Protein AF-A0A2S7DTV5-F1 (afdb_monomer_lite)

pLDDT: mean 93.58, std 10.08, range [48.31, 98.25]

Organism: NCBI:txid53414

Sequence (82 aa):
MRVYGFQQSDAADAIRALLAAANVEVNRPAVEAGLLVLDAGGDFADGVIAYEGNWLGGETFVSFDKKAVTLLSAQGQSARLL

Secondary structure (DSSP, 8-state):
--SS---HHHHHHHHHHHHH-TT----HHHHHHHHHHHHTTS-HHHHHHHHHHHHTT---EEES-HHHHHHHHHTT--EEE-

Foldseek 3Di:
DPDPPDDLVNVLVVLVVLVPDPPHDDPVCLQVQLSQQSVVVHGSVLRNCQVVCVVVPNQEAEDCDPSSQVSCVVVVGHYDHD

Radius of gyration: 13.34 Å; chains: 1; bounding box: 28×23×33 Å

Structure (mmCIF, N/CA/C/O backbone):
data_AF-A0A2S7DTV5-F1
#
_entry.id   AF-A0A2S7DTV5-F1
#
loop_
_atom_site.group_PDB
_atom_site.id
_atom_site.type_symbol
_atom_site.label_atom_id
_atom_site.label_alt_id
_atom_site.label_comp_id
_atom_site.label_asym_id
_atom_site.label_entity_id
_atom_site.label_seq_id
_atom_site.pdbx_PDB_ins_code
_atom_site.Cartn_x
_atom_site.Cartn_y
_atom_site.Cartn_z
_atom_site.occupancy
_atom_site.B_iso_or_equiv
_atom_site.auth_seq_id
_atom_site.auth_comp_id
_atom_site.auth_asym_id
_atom_site.auth_atom_id
_atom_site.pdbx_PDB_model_num
ATOM 1 N N . MET A 1 1 ? -8.483 10.473 -8.083 1.00 48.31 1 MET A N 1
ATOM 2 C CA . MET A 1 1 ? -7.639 11.145 -9.096 1.00 48.31 1 MET A CA 1
ATOM 3 C C . MET A 1 1 ? -8.532 11.695 -10.214 1.00 48.31 1 MET A C 1
ATOM 5 O O . MET A 1 1 ? -9.149 10.910 -10.914 1.00 48.31 1 MET A O 1
ATOM 9 N N . ARG A 1 2 ? -8.735 13.020 -10.311 1.00 51.22 2 ARG A N 1
ATOM 10 C CA . ARG A 1 2 ? -9.692 13.652 -11.257 1.00 51.22 2 ARG A CA 1
ATOM 11 C C . ARG A 1 2 ? -8.996 14.541 -12.290 1.00 51.22 2 ARG A C 1
ATOM 13 O O . ARG A 1 2 ? -9.337 15.708 -12.443 1.00 51.22 2 ARG A O 1
ATOM 20 N N . VAL A 1 3 ? -8.034 13.983 -13.013 1.00 55.06 3 VAL A N 1
ATOM 21 C CA . VAL A 1 3 ? -7.570 14.573 -14.272 1.00 55.06 3 VAL A CA 1
ATOM 22 C C . VAL A 1 3 ? -7.532 13.423 -15.285 1.00 55.06 3 VAL A C 1
ATOM 24 O O . VAL A 1 3 ? -6.890 12.415 -15.018 1.00 55.06 3 VAL A O 1
ATOM 27 N N . TYR A 1 4 ? -8.299 13.548 -16.376 1.00 60.47 4 TYR A N 1
ATOM 28 C CA . TYR A 1 4 ? -8.452 12.611 -17.516 1.00 60.47 4 TYR A CA 1
ATOM 29 C C . TYR A 1 4 ? -9.397 11.396 -17.422 1.00 60.47 4 TYR A C 1
ATOM 31 O O . TYR A 1 4 ? -9.539 10.688 -18.411 1.00 60.47 4 TYR A O 1
ATOM 39 N N . GLY A 1 5 ? -10.117 11.165 -16.320 1.00 67.44 5 GLY A N 1
ATOM 40 C CA . GLY A 1 5 ? -11.115 10.074 -16.271 1.00 67.44 5 GLY A CA 1
ATOM 41 C C . GLY A 1 5 ? -10.524 8.656 -16.255 1.00 67.44 5 GLY A C 1
ATOM 42 O O . GLY A 1 5 ? -11.273 7.686 -16.376 1.00 67.44 5 GLY A O 1
ATOM 43 N N . PHE A 1 6 ? -9.208 8.540 -16.063 1.00 75.19 6 PHE A N 1
ATOM 44 C CA . PHE A 1 6 ? -8.537 7.266 -15.830 1.00 75.19 6 PHE A CA 1
ATOM 45 C C . PHE A 1 6 ? -9.086 6.582 -14.577 1.00 75.19 6 PHE A C 1
ATOM 47 O O . PHE A 1 6 ? -9.316 7.217 -13.540 1.00 75.19 6 PHE A O 1
ATOM 54 N N . GLN A 1 7 ? -9.308 5.281 -14.694 1.00 86.81 7 GLN A N 1
ATOM 55 C CA . GLN A 1 7 ? -9.680 4.412 -13.594 1.00 86.81 7 GLN A CA 1
ATOM 56 C C . GLN A 1 7 ? -8.463 4.154 -12.701 1.00 86.81 7 GLN A C 1
ATOM 58 O O . GLN A 1 7 ? -7.313 4.277 -13.119 1.00 86.81 7 GLN A O 1
ATOM 63 N N . GLN A 1 8 ? -8.705 3.762 -11.450 1.00 87.00 8 GLN A N 1
ATOM 64 C CA . GLN A 1 8 ? -7.618 3.371 -10.542 1.00 87.00 8 GLN A CA 1
ATOM 65 C C . GLN A 1 8 ? -6.815 2.182 -11.089 1.00 87.00 8 GLN A C 1
ATOM 67 O O . GLN A 1 8 ? -5.605 2.125 -10.892 1.00 87.00 8 GLN A O 1
ATOM 72 N N . SER A 1 9 ? -7.468 1.289 -11.840 1.00 90.62 9 SER A N 1
ATOM 73 C CA . SER A 1 9 ? -6.813 0.197 -12.563 1.00 90.62 9 SER A CA 1
ATOM 74 C C . SER A 1 9 ? -5.797 0.699 -13.589 1.00 90.62 9 SER A C 1
ATOM 76 O O . SER A 1 9 ? -4.712 0.141 -13.668 1.00 90.62 9 SER A O 1
ATOM 78 N N . ASP A 1 10 ? -6.090 1.791 -14.305 1.00 92.62 10 ASP A N 1
ATOM 79 C CA . ASP A 1 10 ? -5.169 2.343 -15.309 1.00 92.62 10 ASP A CA 1
ATOM 80 C C . ASP A 1 10 ? -3.876 2.838 -14.644 1.00 92.62 10 ASP A C 1
ATOM 82 O O . ASP A 1 10 ? -2.775 2.628 -15.153 1.00 92.62 10 ASP A O 1
ATOM 86 N N . ALA A 1 11 ? -3.999 3.462 -13.467 1.00 92.00 11 ALA A N 1
ATOM 87 C CA . ALA A 1 11 ? -2.851 3.876 -12.669 1.00 92.00 11 ALA A CA 1
ATOM 88 C C . ALA A 1 11 ? -2.064 2.667 -12.134 1.00 92.00 11 ALA A C 1
ATOM 90 O O . ALA A 1 11 ? -0.836 2.654 -12.226 1.00 92.00 11 ALA A O 1
ATOM 91 N N . ALA A 1 12 ? -2.750 1.641 -11.619 1.00 95.56 12 ALA A N 1
ATOM 92 C CA . ALA A 1 12 ? -2.111 0.416 -11.138 1.00 95.56 12 ALA A CA 1
ATOM 93 C C . ALA A 1 12 ? -1.328 -0.292 -12.257 1.00 95.56 12 ALA A C 1
ATOM 95 O O . ALA A 1 12 ? -0.172 -0.672 -12.064 1.00 95.56 12 ALA A O 1
ATOM 96 N N . ASP A 1 13 ? -1.913 -0.402 -13.449 1.00 96.25 13 ASP A N 1
ATOM 97 C CA . ASP A 1 13 ? -1.277 -1.029 -14.608 1.00 96.25 13 ASP A CA 1
ATOM 98 C C . ASP A 1 13 ? -0.089 -0.215 -15.125 1.00 96.25 13 ASP A C 1
ATOM 100 O O . ASP A 1 13 ? 0.960 -0.786 -15.432 1.00 96.25 13 ASP A O 1
ATOM 104 N N . ALA A 1 14 ? -0.193 1.117 -15.140 1.00 95.56 14 ALA A N 1
ATOM 105 C CA . ALA A 1 14 ? 0.933 1.985 -15.470 1.00 95.56 14 ALA A CA 1
ATOM 106 C C . ALA A 1 14 ? 2.098 1.814 -14.478 1.00 95.56 14 ALA A C 1
ATOM 108 O O . ALA A 1 14 ? 3.252 1.701 -14.895 1.00 95.56 14 ALA A O 1
ATOM 109 N N . ILE A 1 15 ? 1.813 1.731 -13.174 1.00 96.44 15 ILE A N 1
ATOM 110 C CA . ILE A 1 15 ? 2.835 1.475 -12.148 1.00 96.44 15 ILE A CA 1
ATOM 111 C C . ILE A 1 15 ? 3.471 0.095 -12.360 1.00 96.44 15 ILE A C 1
ATOM 113 O O . ILE A 1 15 ? 4.695 -0.019 -12.341 1.00 96.44 15 ILE A O 1
ATOM 117 N N . ARG A 1 16 ? 2.680 -0.953 -12.625 1.00 97.50 16 ARG A N 1
ATOM 118 C CA . ARG A 1 16 ? 3.214 -2.294 -12.929 1.00 97.50 16 ARG A CA 1
ATOM 119 C C . ARG A 1 16 ? 4.088 -2.307 -14.182 1.00 97.50 16 ARG A C 1
ATOM 121 O O . ARG A 1 16 ? 5.108 -2.993 -14.193 1.00 97.50 16 ARG A O 1
ATOM 128 N N . ALA A 1 17 ? 3.732 -1.538 -15.209 1.00 97.62 17 ALA A N 1
ATOM 129 C CA . ALA A 1 17 ? 4.552 -1.393 -16.407 1.00 97.62 17 ALA A CA 1
ATOM 130 C C . ALA A 1 17 ? 5.905 -0.734 -16.090 1.00 97.62 17 ALA A C 1
ATOM 132 O O . ALA A 1 17 ? 6.939 -1.213 -16.556 1.00 97.62 17 ALA A O 1
ATOM 133 N N . LEU A 1 18 ? 5.922 0.304 -15.243 1.00 96.75 18 LEU A N 1
ATOM 134 C CA . LEU A 1 18 ? 7.166 0.918 -14.760 1.00 96.75 18 LEU A CA 1
ATOM 135 C C . LEU A 1 18 ? 8.006 -0.072 -13.941 1.00 96.75 18 LEU A C 1
ATOM 137 O O . LEU A 1 18 ? 9.209 -0.167 -14.151 1.00 96.75 18 LEU A O 1
ATOM 141 N N . LEU A 1 19 ? 7.377 -0.863 -13.069 1.00 96.00 19 LEU A N 1
ATOM 142 C CA . LEU A 1 19 ? 8.045 -1.900 -12.274 1.00 96.00 19 LEU A CA 1
ATOM 143 C C . LEU A 1 19 ? 8.665 -3.035 -13.105 1.00 96.00 19 LEU A C 1
ATOM 145 O O . LEU A 1 19 ? 9.509 -3.769 -12.582 1.00 96.00 19 LEU A O 1
ATOM 149 N N . ALA A 1 20 ? 8.204 -3.233 -14.341 1.00 96.56 20 ALA A N 1
ATOM 150 C CA . ALA A 1 20 ? 8.731 -4.226 -15.275 1.00 96.56 20 ALA A CA 1
ATOM 151 C C . ALA A 1 20 ? 9.887 -3.683 -16.135 1.00 96.56 20 ALA A C 1
ATOM 153 O O . ALA A 1 20 ? 10.579 -4.459 -16.795 1.00 96.56 20 ALA A O 1
ATOM 154 N N . ALA A 1 21 ? 10.105 -2.366 -16.146 1.00 97.00 21 ALA A N 1
ATOM 155 C CA . ALA A 1 21 ? 11.172 -1.743 -16.912 1.00 97.00 21 ALA A CA 1
ATOM 156 C C . ALA A 1 21 ? 12.528 -1.904 -16.203 1.00 97.00 21 ALA A C 1
ATOM 158 O O . ALA A 1 21 ? 12.671 -1.630 -15.015 1.00 97.00 21 ALA A O 1
ATOM 159 N N . ALA A 1 22 ? 13.556 -2.313 -16.952 1.00 93.31 22 ALA A N 1
ATOM 160 C CA . ALA A 1 22 ? 14.884 -2.608 -16.400 1.00 93.31 22 ALA A CA 1
ATOM 161 C C . ALA A 1 22 ? 15.662 -1.369 -15.913 1.00 93.31 22 ALA A C 1
ATOM 163 O O . ALA A 1 22 ? 16.691 -1.504 -15.258 1.00 93.31 22 ALA A O 1
ATOM 164 N N . ASN A 1 23 ? 15.204 -0.167 -16.264 1.00 95.94 23 ASN A N 1
ATOM 165 C CA . ASN A 1 23 ? 15.861 1.108 -15.980 1.00 95.94 23 ASN A CA 1
ATOM 166 C C . ASN A 1 23 ? 15.121 1.950 -14.929 1.00 95.94 23 ASN A C 1
ATOM 168 O O . ASN A 1 23 ? 15.390 3.146 -14.815 1.00 95.94 23 ASN A O 1
ATOM 172 N N . VAL A 1 24 ? 14.175 1.353 -14.203 1.00 97.25 24 VAL A N 1
ATOM 173 C CA . VAL A 1 24 ? 13.406 2.028 -13.158 1.00 97.25 24 VAL A CA 1
ATOM 174 C C . VAL A 1 24 ? 13.832 1.480 -11.801 1.00 97.25 24 VAL A C 1
ATOM 176 O O . VAL A 1 24 ? 13.673 0.295 -11.513 1.00 97.25 24 VAL A O 1
ATOM 179 N N . GLU A 1 25 ? 14.373 2.358 -10.962 1.00 97.00 25 GLU A N 1
ATOM 180 C CA . GLU A 1 25 ? 14.724 2.039 -9.582 1.00 97.00 25 GLU A CA 1
ATOM 181 C C . GLU A 1 25 ? 13.556 2.380 -8.655 1.00 97.00 25 GLU A C 1
ATOM 183 O O . GLU A 1 25 ? 12.993 3.474 -8.715 1.00 97.00 25 GLU A O 1
ATOM 188 N N . VAL A 1 26 ? 13.181 1.432 -7.798 1.00 96.00 26 VAL A N 1
ATOM 189 C CA . VAL A 1 26 ? 12.092 1.587 -6.831 1.00 96.00 26 VAL A CA 1
ATOM 190 C C . VAL A 1 26 ? 12.395 0.839 -5.541 1.00 96.00 26 VAL A C 1
ATOM 192 O O . VAL A 1 26 ? 13.057 -0.201 -5.540 1.00 96.00 26 VAL A O 1
ATOM 195 N N . ASN A 1 27 ? 11.782 1.289 -4.448 1.00 96.56 27 ASN A N 1
ATOM 196 C CA . ASN A 1 27 ? 11.546 0.429 -3.295 1.00 96.56 27 ASN A CA 1
ATOM 197 C C . ASN A 1 27 ? 10.412 -0.553 -3.635 1.00 96.56 27 ASN A C 1
ATOM 199 O O . ASN A 1 27 ? 9.234 -0.260 -3.427 1.00 96.56 27 ASN A O 1
ATOM 203 N N . ARG A 1 28 ? 10.761 -1.702 -4.224 1.00 96.38 28 ARG A N 1
ATOM 204 C CA . ARG A 1 28 ? 9.772 -2.656 -4.746 1.00 96.38 28 ARG A CA 1
ATOM 205 C C . ARG A 1 28 ? 8.771 -3.154 -3.687 1.00 96.38 28 ARG A C 1
ATOM 207 O O . ARG A 1 28 ? 7.581 -3.079 -3.980 1.00 96.38 28 ARG A O 1
ATOM 214 N N . PRO A 1 29 ? 9.179 -3.547 -2.465 1.00 96.94 29 PRO A N 1
ATOM 215 C CA . PRO A 1 29 ? 8.231 -3.902 -1.408 1.00 96.94 29 PRO A CA 1
ATOM 216 C C . PRO A 1 29 ? 7.227 -2.792 -1.055 1.00 96.94 29 PRO A C 1
ATOM 218 O O . PRO A 1 29 ? 6.042 -3.069 -0.885 1.00 96.94 29 PRO A O 1
ATOM 221 N N . ALA A 1 30 ? 7.670 -1.530 -0.995 1.00 97.62 30 ALA A N 1
ATOM 222 C CA . ALA A 1 30 ? 6.778 -0.407 -0.705 1.00 97.62 30 ALA A CA 1
ATOM 223 C C . ALA A 1 30 ? 5.765 -0.175 -1.836 1.00 97.62 30 ALA A C 1
ATOM 225 O O . ALA A 1 30 ? 4.578 0.022 -1.578 1.00 97.62 30 ALA A O 1
ATOM 226 N N . VAL A 1 31 ? 6.208 -0.254 -3.097 1.00 98.00 31 VAL A N 1
ATOM 227 C CA . VAL A 1 31 ? 5.306 -0.116 -4.251 1.00 98.00 31 VAL A CA 1
ATOM 228 C C . VAL A 1 31 ? 4.314 -1.277 -4.321 1.00 98.00 31 VAL A C 1
ATOM 230 O O . VAL A 1 31 ? 3.144 -1.054 -4.614 1.00 98.00 31 VAL A O 1
ATOM 233 N N . GLU A 1 32 ? 4.744 -2.504 -4.029 1.00 97.56 32 GLU A N 1
ATOM 234 C CA . GLU A 1 32 ? 3.858 -3.673 -3.987 1.00 97.56 32 GLU A CA 1
ATOM 235 C C . GLU A 1 32 ? 2.791 -3.535 -2.889 1.00 97.56 32 GLU A C 1
ATOM 237 O O . GLU A 1 32 ? 1.619 -3.809 -3.149 1.00 97.56 32 GLU A O 1
ATOM 242 N N . ALA A 1 33 ? 3.152 -3.023 -1.708 1.00 97.50 33 ALA A N 1
ATOM 243 C CA . ALA A 1 33 ? 2.191 -2.715 -0.647 1.00 97.50 33 ALA A CA 1
ATOM 244 C C . ALA A 1 33 ? 1.180 -1.634 -1.070 1.00 97.50 33 ALA A C 1
ATOM 246 O O . ALA A 1 33 ? -0.025 -1.788 -0.862 1.00 97.50 33 ALA A O 1
ATOM 247 N N . GLY A 1 34 ? 1.651 -0.567 -1.721 1.00 97.81 34 GLY A N 1
ATOM 248 C CA . GLY A 1 34 ? 0.776 0.464 -2.277 1.00 97.81 34 GLY A CA 1
ATOM 249 C C . GLY A 1 34 ? -0.175 -0.081 -3.347 1.00 97.81 34 GLY A C 1
ATOM 250 O O . GLY A 1 34 ? -1.369 0.218 -3.324 1.00 97.81 34 GLY A O 1
ATOM 251 N N . LEU A 1 35 ? 0.322 -0.917 -4.266 1.00 98.00 35 LEU A N 1
ATOM 252 C CA . LEU A 1 35 ? -0.493 -1.559 -5.304 1.00 98.00 35 LEU A CA 1
ATOM 253 C C . LEU A 1 35 ? -1.576 -2.453 -4.697 1.00 98.00 35 LEU A C 1
ATOM 255 O O . LEU A 1 35 ? -2.709 -2.417 -5.161 1.00 98.00 35 LEU A O 1
ATOM 259 N N . LEU A 1 36 ? -1.262 -3.193 -3.632 1.00 97.12 36 LEU A N 1
ATOM 260 C CA . LEU A 1 36 ? -2.219 -4.074 -2.964 1.00 97.12 36 LEU A CA 1
ATOM 261 C C . LEU A 1 36 ? -3.397 -3.289 -2.357 1.00 97.12 36 LEU A C 1
ATOM 263 O O . LEU A 1 36 ? -4.550 -3.713 -2.465 1.00 97.12 36 LEU A O 1
ATOM 267 N N . VAL A 1 37 ? -3.142 -2.112 -1.774 1.00 96.94 37 VAL A N 1
ATOM 268 C CA . VAL A 1 37 ? -4.211 -1.221 -1.288 1.00 96.94 37 VAL A CA 1
ATOM 269 C C . VAL A 1 37 ? -4.983 -0.582 -2.442 1.00 96.94 37 VAL A C 1
ATOM 271 O O . VAL A 1 37 ? -6.215 -0.525 -2.387 1.00 96.94 37 VAL A O 1
ATOM 274 N N . LEU A 1 38 ? -4.291 -0.147 -3.497 1.00 96.56 38 LEU A N 1
ATOM 275 C CA . LEU A 1 38 ? -4.915 0.443 -4.683 1.00 96.56 38 LEU A CA 1
ATOM 276 C C . LEU A 1 38 ? -5.854 -0.551 -5.390 1.00 96.56 38 LEU A C 1
ATOM 278 O O . LEU A 1 38 ? -6.976 -0.189 -5.745 1.00 96.56 38 LEU A O 1
ATOM 282 N N . ASP A 1 39 ? -5.440 -1.813 -5.525 1.00 95.81 39 ASP A N 1
ATOM 283 C CA . ASP A 1 39 ? -6.239 -2.905 -6.097 1.00 95.81 39 ASP A CA 1
ATOM 284 C C . ASP A 1 39 ? -7.477 -3.224 -5.251 1.00 95.81 39 ASP A C 1
ATOM 286 O O . ASP A 1 39 ? -8.546 -3.526 -5.782 1.00 95.81 39 ASP A O 1
ATOM 290 N N . ALA A 1 40 ? -7.365 -3.092 -3.926 1.00 95.50 40 ALA A N 1
ATOM 291 C CA . ALA A 1 40 ? -8.496 -3.191 -3.004 1.00 95.50 40 ALA A CA 1
ATOM 292 C C . ALA A 1 40 ? -9.405 -1.940 -3.027 1.00 95.50 40 ALA A C 1
ATOM 294 O O . ALA A 1 40 ? -10.379 -1.843 -2.274 1.00 95.50 40 ALA A O 1
ATOM 295 N N . GLY A 1 41 ? -9.101 -0.974 -3.898 1.00 93.94 41 GLY A N 1
ATOM 296 C CA . GLY A 1 41 ? -9.856 0.251 -4.109 1.00 93.94 41 GLY A CA 1
ATOM 297 C C . GLY A 1 41 ? -9.538 1.367 -3.117 1.00 93.94 41 GLY A C 1
ATOM 298 O O . GLY A 1 41 ? -10.318 2.320 -3.059 1.00 93.94 41 GLY A O 1
ATOM 299 N N . GLY A 1 42 ? -8.473 1.250 -2.322 1.00 95.12 42 GLY A N 1
ATOM 300 C CA . GLY A 1 42 ? -7.957 2.289 -1.424 1.00 95.12 42 GLY A CA 1
ATOM 301 C C . GLY A 1 42 ? -7.009 3.269 -2.114 1.00 95.12 42 GLY A C 1
ATOM 302 O O . GLY A 1 42 ? -6.903 3.276 -3.338 1.00 95.12 42 GLY A O 1
ATOM 303 N N . ASP A 1 43 ? -6.330 4.104 -1.326 1.00 95.56 43 ASP A N 1
ATOM 304 C CA . ASP A 1 43 ? -5.261 4.959 -1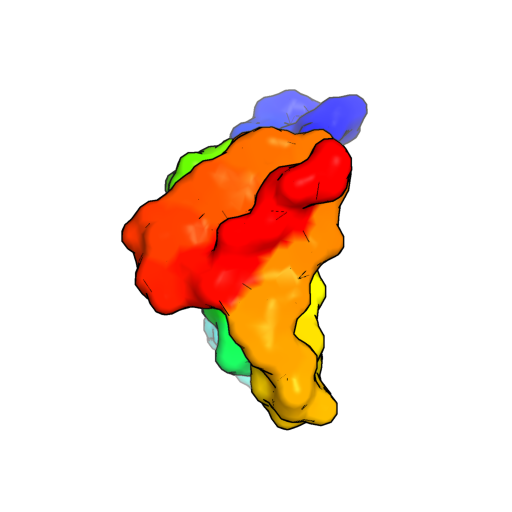.839 1.00 95.56 43 ASP A CA 1
ATOM 305 C C . ASP A 1 43 ? -3.929 4.196 -1.817 1.00 95.56 43 ASP A C 1
ATOM 307 O O . ASP A 1 43 ? -3.568 3.563 -0.825 1.00 95.56 43 ASP A O 1
ATOM 311 N N . PHE A 1 44 ? -3.176 4.272 -2.913 1.00 96.88 44 PHE A N 1
ATOM 312 C CA . PHE A 1 44 ? -1.828 3.714 -3.004 1.00 96.88 44 PHE A CA 1
ATOM 313 C C . PHE A 1 44 ? -0.924 4.226 -1.872 1.00 96.88 44 PHE A C 1
ATOM 315 O O . PHE A 1 44 ? -0.127 3.467 -1.318 1.00 96.88 44 PHE A O 1
ATOM 322 N N . ALA A 1 45 ? -1.069 5.504 -1.505 1.00 97.12 45 ALA A N 1
ATOM 323 C CA . ALA A 1 45 ? -0.260 6.126 -0.465 1.00 97.12 45 ALA A CA 1
ATOM 324 C C . ALA A 1 45 ? -0.445 5.459 0.906 1.00 97.12 45 ALA A C 1
ATOM 326 O O . ALA A 1 45 ? 0.533 5.311 1.635 1.00 97.12 45 ALA A O 1
ATOM 327 N N . ASP A 1 46 ? -1.655 5.000 1.240 1.00 97.62 46 ASP A N 1
ATOM 328 C CA . ASP A 1 46 ? -1.926 4.352 2.529 1.00 97.62 46 ASP A CA 1
ATOM 329 C C . ASP A 1 46 ? -1.107 3.064 2.688 1.00 97.62 46 ASP A C 1
ATOM 331 O O . ASP A 1 46 ? -0.532 2.818 3.748 1.00 97.62 46 ASP A O 1
ATOM 335 N N . GLY A 1 47 ? -0.995 2.269 1.617 1.00 97.44 47 GLY A N 1
ATOM 336 C CA . GLY A 1 47 ? -0.194 1.042 1.612 1.00 97.44 47 GLY A CA 1
ATOM 337 C C . GLY A 1 47 ? 1.305 1.306 1.725 1.00 97.44 47 GLY A C 1
ATOM 338 O O . GLY A 1 47 ? 1.992 0.628 2.490 1.00 97.44 47 GLY A O 1
ATOM 339 N N . VAL A 1 48 ? 1.806 2.327 1.021 1.00 98.19 48 VAL A N 1
ATOM 340 C CA . VAL A 1 48 ? 3.215 2.746 1.118 1.00 98.19 48 VAL A CA 1
ATOM 341 C C . VAL A 1 48 ? 3.540 3.222 2.533 1.00 98.19 48 VAL A C 1
ATOM 343 O O . VAL A 1 48 ? 4.506 2.749 3.127 1.00 98.19 48 VAL A O 1
ATOM 346 N N . ILE A 1 49 ? 2.717 4.110 3.100 1.00 97.50 49 ILE A N 1
ATOM 347 C CA . ILE A 1 49 ? 2.922 4.667 4.443 1.00 97.50 49 ILE A CA 1
ATOM 348 C C . ILE A 1 49 ? 2.880 3.560 5.499 1.00 97.50 49 ILE A C 1
ATOM 350 O O . ILE A 1 49 ? 3.724 3.538 6.396 1.00 97.50 49 ILE A O 1
ATOM 354 N N . ALA A 1 50 ? 1.929 2.628 5.401 1.00 97.50 50 ALA A N 1
ATOM 355 C CA . ALA A 1 50 ? 1.837 1.517 6.339 1.00 97.50 50 ALA A CA 1
ATOM 356 C C . ALA A 1 50 ? 3.059 0.587 6.256 1.00 97.50 50 ALA A C 1
ATOM 358 O O . ALA A 1 50 ? 3.607 0.199 7.291 1.00 97.50 50 ALA A O 1
ATOM 359 N N . TYR A 1 51 ? 3.532 0.275 5.043 1.00 97.25 51 TYR A N 1
ATOM 360 C CA . TYR A 1 51 ? 4.739 -0.528 4.846 1.00 97.25 51 TYR A CA 1
ATOM 361 C C . TYR A 1 51 ? 5.990 0.161 5.402 1.00 97.25 51 TYR A C 1
ATOM 363 O O . TYR A 1 51 ? 6.733 -0.448 6.172 1.00 97.25 51 TYR A O 1
ATOM 371 N N . GLU A 1 52 ? 6.227 1.424 5.041 1.00 97.00 52 GLU A N 1
ATOM 372 C CA . GLU A 1 52 ? 7.417 2.160 5.479 1.00 97.00 52 GLU A CA 1
ATOM 373 C C . GLU A 1 52 ? 7.407 2.417 6.987 1.00 97.00 52 GLU A C 1
ATOM 375 O O . GLU A 1 52 ? 8.439 2.268 7.642 1.00 97.00 52 GLU A O 1
ATOM 380 N N . GLY A 1 53 ? 6.239 2.722 7.561 1.00 96.88 53 GLY A N 1
ATOM 381 C CA . GLY A 1 53 ? 6.065 2.840 9.005 1.00 96.88 53 GLY A CA 1
A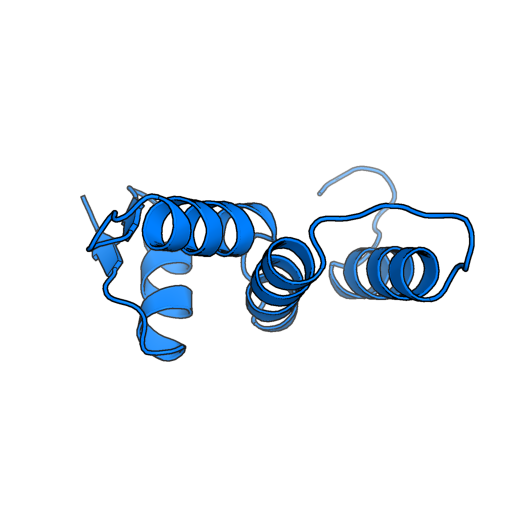TOM 382 C C . GLY A 1 53 ? 6.460 1.553 9.726 1.00 96.88 53 GLY A C 1
ATOM 383 O O . GLY A 1 53 ? 7.271 1.598 10.648 1.00 96.88 53 GLY A O 1
ATOM 384 N N . ASN A 1 54 ? 5.966 0.402 9.260 1.00 95.81 54 ASN A N 1
ATOM 385 C CA . ASN A 1 54 ? 6.327 -0.902 9.818 1.00 95.81 54 ASN A CA 1
ATOM 386 C C . ASN A 1 54 ? 7.818 -1.230 9.630 1.00 95.81 54 ASN A C 1
ATOM 388 O O . ASN A 1 54 ? 8.468 -1.711 10.556 1.00 95.81 54 ASN A O 1
ATOM 392 N N . TRP A 1 55 ? 8.387 -0.923 8.461 1.00 94.81 55 TRP A N 1
ATOM 393 C CA . TRP A 1 55 ? 9.816 -1.098 8.186 1.00 94.81 55 TRP A CA 1
ATOM 394 C C . TRP A 1 55 ? 10.709 -0.290 9.142 1.00 94.81 55 TRP A C 1
ATOM 396 O O . TRP A 1 55 ? 11.768 -0.761 9.550 1.00 94.81 55 TRP A O 1
ATOM 406 N N . LEU A 1 56 ? 10.266 0.903 9.546 1.00 96.12 56 LEU A N 1
ATOM 407 C CA . LEU A 1 56 ? 10.955 1.763 10.512 1.00 96.12 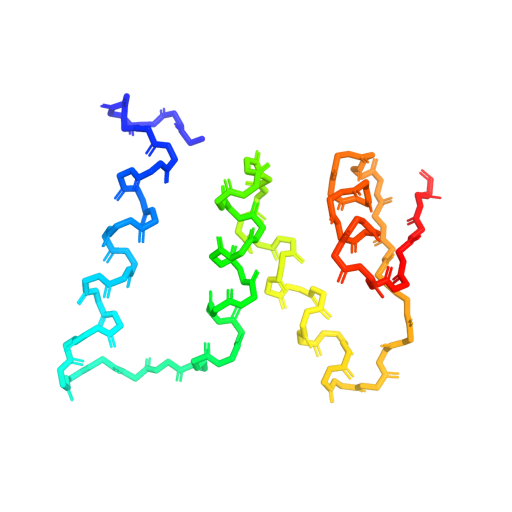56 LEU A CA 1
ATOM 408 C C . LEU A 1 56 ? 10.672 1.397 11.984 1.00 96.12 56 LEU A C 1
ATOM 410 O O . LEU A 1 56 ? 11.152 2.089 12.882 1.00 96.12 56 LEU A O 1
ATOM 414 N N . GLY A 1 57 ? 9.922 0.320 12.246 1.00 96.94 57 GLY A N 1
ATOM 415 C CA . GLY A 1 57 ? 9.595 -0.164 13.593 1.00 96.94 57 GLY A CA 1
ATOM 416 C C . GLY A 1 57 ? 8.288 0.378 14.180 1.00 96.94 57 GLY A C 1
ATOM 417 O O . GLY A 1 57 ? 8.039 0.215 15.372 1.00 96.94 57 GLY A O 1
ATOM 418 N N . GLY A 1 58 ? 7.448 1.031 13.377 1.00 96.94 58 GLY A N 1
ATOM 419 C CA . GLY A 1 58 ? 6.101 1.430 13.775 1.00 96.94 58 GLY A CA 1
ATOM 420 C C . GLY A 1 58 ? 5.163 0.226 13.876 1.00 96.94 58 GLY A C 1
ATOM 421 O O . GLY A 1 58 ? 5.027 -0.547 12.937 1.00 96.94 58 GLY A O 1
ATOM 422 N N . GLU A 1 59 ? 4.476 0.078 15.007 1.00 95.31 59 GLU A N 1
ATOM 423 C CA . GLU A 1 59 ? 3.657 -1.115 15.278 1.00 95.31 59 GLU A CA 1
ATOM 424 C C . GLU A 1 59 ? 2.213 -1.011 14.773 1.00 95.31 59 GLU A C 1
ATOM 426 O O . GLU A 1 59 ? 1.520 -2.017 14.652 1.00 95.31 59 GLU A O 1
ATOM 431 N N . THR A 1 60 ? 1.698 0.202 14.563 1.00 97.25 60 THR A N 1
ATOM 432 C CA . THR A 1 60 ? 0.291 0.427 14.205 1.00 97.25 60 THR A CA 1
ATOM 433 C C . THR A 1 60 ? 0.169 1.582 13.225 1.00 97.25 60 THR A C 1
ATOM 435 O O . THR A 1 60 ? 0.641 2.685 13.497 1.00 97.25 60 THR A O 1
ATOM 438 N N . PHE A 1 61 ? -0.518 1.344 12.110 1.00 97.44 61 PHE A N 1
ATOM 439 C CA . PHE A 1 61 ? -0.929 2.395 11.188 1.00 97.44 61 PHE A CA 1
ATOM 440 C C . PHE A 1 61 ? -2.097 3.181 11.789 1.00 97.44 61 PHE A C 1
ATOM 442 O O . PHE A 1 61 ? -3.119 2.607 12.165 1.00 97.44 61 PHE A O 1
ATOM 449 N N . VAL A 1 62 ? -1.968 4.499 11.881 1.00 97.44 62 VAL A N 1
ATOM 450 C CA . VAL A 1 62 ? -2.977 5.353 12.508 1.00 97.44 62 VAL A CA 1
ATOM 451 C C . VAL A 1 62 ? -3.439 6.406 11.508 1.00 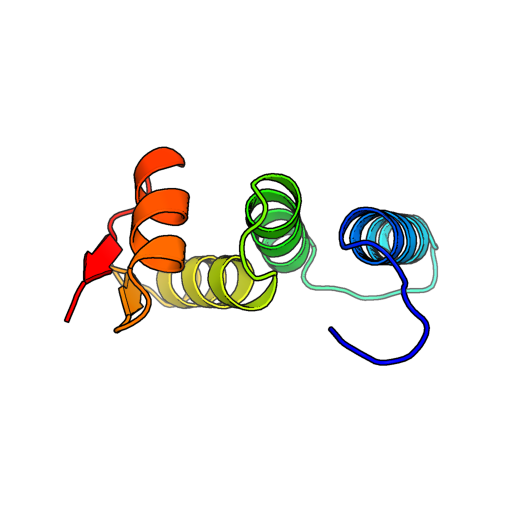97.44 62 VAL A C 1
ATOM 453 O O . VAL A 1 62 ? -2.618 7.145 10.973 1.00 97.44 62 VAL A O 1
ATOM 456 N N . SER A 1 63 ? -4.746 6.482 11.252 1.00 96.94 63 SER A N 1
ATOM 457 C CA . SER A 1 63 ? -5.321 7.430 10.290 1.00 96.94 63 SER A CA 1
ATOM 458 C C . SER A 1 63 ? -6.728 7.867 10.698 1.00 96.94 63 SER A C 1
ATOM 460 O O . SER A 1 63 ? -7.430 7.149 11.406 1.00 96.94 63 SER A O 1
ATOM 462 N N . PHE A 1 64 ? -7.148 9.041 10.226 1.00 97.62 64 PHE A N 1
ATOM 463 C CA . PHE A 1 64 ? -8.538 9.511 10.303 1.00 97.62 64 PHE A CA 1
ATOM 464 C C . PHE A 1 64 ? -9.400 8.958 9.154 1.00 97.62 64 PHE A C 1
ATOM 466 O O . PHE A 1 64 ? -10.626 9.081 9.169 1.00 97.62 64 PHE A O 1
ATOM 473 N N . ASP A 1 65 ? -8.776 8.349 8.140 1.00 97.31 65 ASP A N 1
ATOM 474 C CA . ASP A 1 65 ? -9.488 7.718 7.036 1.00 97.31 65 ASP A CA 1
ATOM 475 C C . ASP A 1 65 ? -9.948 6.307 7.430 1.00 97.31 65 ASP A C 1
ATOM 477 O O . ASP A 1 65 ? -9.177 5.345 7.506 1.00 97.31 65 ASP A O 1
ATOM 481 N N . LYS A 1 66 ? -11.259 6.168 7.647 1.00 97.62 66 LYS A N 1
ATOM 482 C CA . LYS A 1 66 ? -11.897 4.889 7.974 1.00 97.62 66 LYS A CA 1
ATOM 483 C C . LYS A 1 66 ? -11.691 3.826 6.893 1.00 97.62 66 LYS A C 1
ATOM 485 O O . LYS A 1 66 ? -11.604 2.642 7.225 1.00 97.62 66 LYS A O 1
ATOM 490 N N . LYS A 1 67 ? -11.648 4.207 5.617 1.00 97.25 67 LYS A N 1
ATOM 491 C CA . LYS A 1 67 ? -11.459 3.272 4.506 1.00 97.25 67 LYS A CA 1
ATOM 492 C C . LYS A 1 67 ? -10.032 2.734 4.504 1.00 97.25 67 LYS A C 1
ATOM 494 O O . LYS A 1 67 ? -9.881 1.518 4.430 1.00 97.25 67 LYS A O 1
ATOM 499 N N . ALA A 1 68 ? -9.032 3.599 4.668 1.00 97.44 68 ALA A N 1
ATOM 500 C CA . ALA A 1 68 ? -7.629 3.193 4.785 1.00 97.44 68 ALA A CA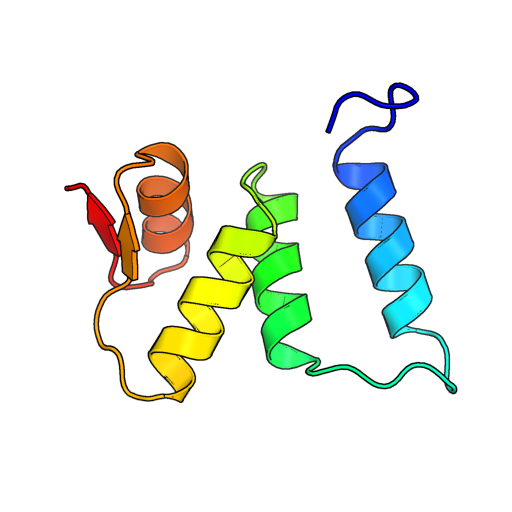 1
ATOM 501 C C . ALA A 1 68 ? -7.438 2.174 5.919 1.00 97.44 68 ALA A C 1
ATOM 503 O O . ALA A 1 68 ? -6.945 1.069 5.695 1.00 97.44 68 ALA A O 1
ATOM 504 N N . VAL A 1 69 ? -7.942 2.497 7.117 1.00 98.25 69 VAL A N 1
ATOM 505 C CA . VAL A 1 69 ? -7.883 1.601 8.286 1.00 98.25 69 VAL A CA 1
ATOM 506 C C . VAL A 1 69 ? -8.576 0.268 8.000 1.00 98.25 69 VAL A C 1
ATOM 508 O O . VAL A 1 69 ? -8.011 -0.785 8.275 1.00 98.25 69 VAL A O 1
ATOM 511 N N . THR A 1 70 ? -9.772 0.292 7.404 1.00 98.06 70 THR A N 1
ATOM 512 C CA . THR A 1 70 ? -10.526 -0.935 7.091 1.00 98.06 70 THR A CA 1
ATOM 513 C C . THR A 1 70 ? -9.765 -1.837 6.119 1.00 98.06 70 THR A C 1
ATOM 515 O O . THR A 1 70 ? -9.698 -3.047 6.335 1.00 98.06 70 THR A O 1
ATOM 518 N N . LEU A 1 71 ? -9.192 -1.265 5.057 1.00 97.94 71 LEU A N 1
ATOM 519 C CA . LEU A 1 71 ? -8.468 -2.024 4.038 1.00 97.94 71 LEU A CA 1
ATOM 520 C C . LEU A 1 71 ? -7.176 -2.626 4.594 1.00 97.94 71 LEU A C 1
ATOM 522 O O . LEU A 1 71 ? -6.936 -3.814 4.398 1.00 97.94 71 LEU A O 1
ATOM 526 N N . LEU A 1 72 ? -6.388 -1.851 5.339 1.00 97.31 72 LEU A N 1
ATOM 527 C CA . LEU A 1 72 ? -5.139 -2.334 5.934 1.00 97.31 72 LEU A CA 1
ATOM 528 C C . LEU A 1 72 ? -5.397 -3.392 7.019 1.00 97.31 72 LEU A C 1
ATOM 530 O O . LEU A 1 72 ? -4.712 -4.414 7.060 1.00 97.31 72 LEU A O 1
ATOM 534 N N . SER A 1 73 ? -6.445 -3.230 7.837 1.00 97.38 73 SER A N 1
ATOM 535 C CA . SER A 1 73 ? -6.871 -4.273 8.782 1.00 97.38 73 SER A CA 1
ATOM 536 C C . SER A 1 73 ? -7.309 -5.560 8.081 1.00 97.38 73 SER A C 1
ATOM 538 O O . SER A 1 73 ? -6.966 -6.649 8.538 1.00 97.38 73 SER A O 1
ATOM 540 N N . ALA A 1 74 ? -8.027 -5.467 6.956 1.00 96.56 74 ALA A N 1
ATOM 541 C CA . ALA A 1 74 ? -8.422 -6.639 6.170 1.00 96.56 74 ALA A CA 1
ATOM 542 C C . ALA A 1 74 ? -7.219 -7.386 5.562 1.00 96.56 74 ALA A C 1
ATOM 544 O O . ALA A 1 74 ? -7.310 -8.581 5.289 1.00 96.56 74 ALA A O 1
ATOM 545 N N . GLN A 1 75 ? -6.087 -6.701 5.394 1.00 93.69 75 GLN A N 1
ATOM 546 C CA . GLN A 1 75 ? -4.811 -7.267 4.946 1.00 93.69 75 GLN A CA 1
ATOM 547 C C . GLN A 1 75 ? -3.957 -7.816 6.104 1.00 93.69 75 GLN A C 1
ATOM 549 O O . GLN A 1 75 ? -2.818 -8.225 5.894 1.00 93.69 75 GLN A O 1
ATOM 554 N N . GLY A 1 76 ? -4.493 -7.837 7.330 1.00 94.44 76 GLY A N 1
ATOM 555 C CA . GLY A 1 76 ? -3.818 -8.363 8.517 1.00 94.44 76 GLY A CA 1
ATOM 556 C C . GLY A 1 76 ? -2.864 -7.379 9.196 1.00 94.44 76 GLY A C 1
ATOM 557 O O . GLY A 1 76 ? -2.136 -7.782 10.102 1.00 94.44 76 GLY A O 1
ATOM 558 N N . GLN A 1 77 ? -2.85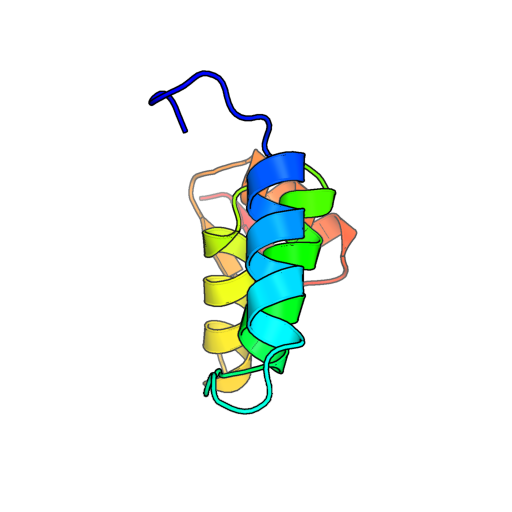6 -6.104 8.797 1.00 95.50 77 GLN A N 1
ATOM 559 C CA . GLN A 1 77 ? -2.038 -5.088 9.457 1.00 95.50 77 GLN A CA 1
ATOM 560 C C . GLN A 1 77 ? -2.727 -4.524 10.703 1.00 95.50 77 GLN A C 1
ATOM 562 O O . GLN A 1 77 ? -3.947 -4.336 10.738 1.00 95.50 77 GLN A O 1
ATOM 567 N N . SER A 1 78 ? -1.931 -4.196 11.724 1.00 97.19 78 SER A N 1
ATOM 568 C CA . SER A 1 78 ? -2.418 -3.426 12.869 1.00 97.19 78 SER A CA 1
ATOM 569 C C . SER A 1 78 ? -2.717 -1.998 12.414 1.00 97.19 78 SER A C 1
ATOM 571 O O . SER A 1 78 ? -1.804 -1.240 12.080 1.00 97.19 78 SER A O 1
ATOM 573 N N . ALA A 1 79 ? -3.998 -1.632 12.380 1.00 97.69 79 ALA A N 1
ATOM 574 C CA . ALA A 1 79 ? -4.447 -0.304 11.983 1.00 97.69 79 ALA A CA 1
ATOM 575 C C . ALA A 1 79 ? -5.525 0.230 12.935 1.00 97.69 79 ALA A C 1
ATOM 577 O O . ALA A 1 79 ? -6.353 -0.526 13.447 1.00 97.69 79 ALA A O 1
ATOM 578 N N . ARG A 1 80 ? -5.523 1.545 13.177 1.00 98.12 80 ARG A N 1
ATOM 579 C CA . ARG A 1 80 ? -6.423 2.217 14.120 1.00 98.12 80 ARG A CA 1
ATOM 580 C C . ARG A 1 80 ? -6.986 3.515 13.545 1.00 98.12 80 ARG A C 1
ATOM 582 O O . ARG A 1 80 ? -6.239 4.372 13.079 1.00 98.12 80 ARG A O 1
ATOM 589 N N . LEU A 1 81 ? -8.306 3.667 13.661 1.00 97.94 81 LEU A N 1
ATOM 590 C CA . LEU A 1 81 ? -9.018 4.913 13.374 1.00 97.94 81 LEU A CA 1
ATOM 591 C C . LEU A 1 81 ? -8.876 5.887 14.554 1.00 97.94 81 LEU A C 1
ATOM 593 O O . LEU A 1 81 ? -9.082 5.477 15.704 1.00 97.94 81 LEU A O 1
ATOM 597 N N . LEU A 1 82 ? -8.528 7.144 14.264 1.00 93.56 82 LEU A N 1
ATOM 598 C CA . LEU A 1 82 ? -8.560 8.266 15.215 1.00 93.56 82 LEU A CA 1
ATOM 599 C C . LEU A 1 82 ? -9.841 9.090 15.112 1.00 93.56 82 LEU A C 1
ATOM 601 O O . LEU A 1 82 ? -10.399 9.191 13.996 1.00 93.56 82 LEU A O 1
#